Protein AF-A0A5C7VCQ6-F1 (afdb_monomer_lite)

Foldseek 3Di:
DDPPPPPPQVFKDQPNFTKGFPDWCQDDDPVDDLVQPGWTWIATPVPRDIDIDRQVRIPDHDPDPDPRDRPVRVVVPDDD

Radius of gyration: 15.42 Å; chains: 1; bounding box: 40×36×47 Å

Structure (mmCIF, N/CA/C/O backbone):
data_AF-A0A5C7VCQ6-F1
#
_entry.id   AF-A0A5C7VCQ6-F1
#
loop_
_atom_site.group_PDB
_atom_site.id
_atom_site.type_symbol
_atom_site.label_atom_id
_atom_site.label_alt_id
_atom_site.label_comp_id
_atom_site.label_asym_id
_atom_site.label_entity_id
_atom_site.label_seq_id
_atom_site.pdbx_PDB_ins_code
_atom_site.Cartn_x
_atom_site.Cartn_y
_atom_site.Cartn_z
_atom_site.occupancy
_atom_site.B_iso_or_equiv
_atom_site.auth_seq_id
_atom_site.auth_comp_id
_atom_site.auth_asym_id
_atom_site.auth_atom_id
_atom_site.pdbx_PDB_model_num
ATOM 1 N N . MET A 1 1 ? -3.316 -26.117 21.511 1.00 36.72 1 MET A N 1
ATOM 2 C CA . MET A 1 1 ? -3.199 -24.646 21.546 1.00 36.72 1 MET A CA 1
ATOM 3 C C . MET A 1 1 ? -2.688 -24.219 20.174 1.00 36.72 1 MET A C 1
ATOM 5 O O . MET A 1 1 ? -1.488 -24.217 19.946 1.00 36.72 1 MET A O 1
ATOM 9 N N . HIS A 1 2 ? -3.593 -24.049 19.206 1.00 39.19 2 HIS A N 1
ATOM 10 C CA . HIS A 1 2 ? -3.213 -23.655 17.848 1.00 39.19 2 HIS A CA 1
ATOM 11 C C . HIS A 1 2 ? -3.026 -22.143 17.846 1.00 39.19 2 HIS A C 1
ATOM 13 O O . HIS A 1 2 ? -3.999 -21.401 17.888 1.00 39.19 2 HIS A O 1
ATOM 19 N N . ILE A 1 3 ? -1.771 -21.703 17.866 1.00 44.72 3 ILE A N 1
ATOM 20 C CA . ILE A 1 3 ? -1.423 -20.315 17.587 1.00 44.72 3 ILE A CA 1
ATOM 21 C C . ILE A 1 3 ? -1.682 -20.133 16.092 1.00 44.72 3 ILE A C 1
ATOM 23 O O . ILE A 1 3 ? -0.856 -20.503 15.258 1.00 44.72 3 ILE A O 1
ATOM 27 N N . THR A 1 4 ? -2.862 -19.628 15.741 1.00 45.50 4 THR A N 1
ATOM 28 C CA . THR A 1 4 ? -3.041 -18.923 14.478 1.00 45.50 4 THR A CA 1
ATOM 29 C C . THR A 1 4 ? -2.058 -17.766 14.521 1.00 45.50 4 THR A C 1
ATOM 31 O O . THR A 1 4 ? -2.249 -16.804 15.261 1.00 45.50 4 THR A O 1
ATOM 34 N N . LYS A 1 5 ? -0.948 -17.901 13.786 1.00 42.38 5 LYS A N 1
ATOM 35 C CA . LYS A 1 5 ? -0.140 -16.761 13.366 1.00 42.38 5 LYS A CA 1
ATOM 36 C C . LYS A 1 5 ? -1.100 -15.855 12.605 1.00 42.38 5 LYS A C 1
ATOM 38 O O . LYS A 1 5 ? -1.339 -16.079 11.421 1.00 42.38 5 LYS A O 1
ATOM 43 N N . HIS A 1 6 ? -1.727 -14.917 13.310 1.00 45.28 6 HIS A N 1
ATOM 44 C CA . HIS A 1 6 ? -2.260 -13.733 12.674 1.00 45.28 6 HIS A CA 1
ATOM 45 C C . HIS A 1 6 ? -1.059 -13.165 11.934 1.00 45.28 6 HIS A C 1
ATOM 47 O O . HIS A 1 6 ? -0.060 -12.803 12.550 1.00 45.28 6 HIS A O 1
ATOM 53 N N . LEU A 1 7 ? -1.098 -13.265 10.607 1.00 47.06 7 LEU A N 1
ATOM 54 C CA . LEU A 1 7 ? -0.341 -12.380 9.748 1.00 47.06 7 LEU A CA 1
ATOM 55 C C . LEU A 1 7 ? -0.633 -11.004 10.345 1.00 47.06 7 LEU A C 1
ATOM 57 O O . LEU A 1 7 ? -1.80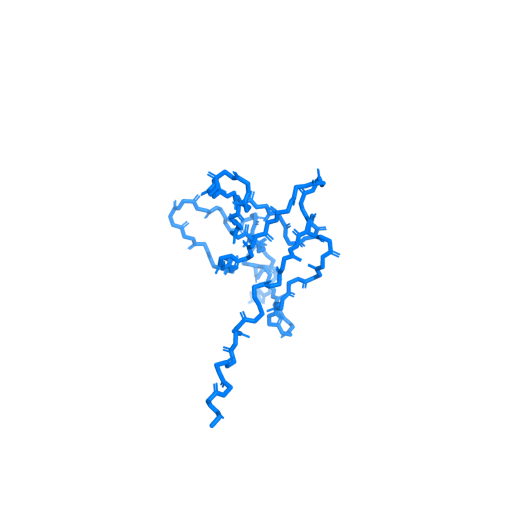5 -10.630 10.375 1.00 47.06 7 LEU A O 1
ATOM 61 N N . ASP A 1 8 ? 0.350 -10.378 10.990 1.00 53.19 8 ASP A N 1
ATOM 62 C CA . ASP A 1 8 ? 0.188 -9.038 11.534 1.00 53.19 8 ASP A CA 1
ATOM 63 C C . ASP A 1 8 ? -0.315 -8.186 10.369 1.00 53.19 8 ASP A C 1
ATOM 65 O O . ASP A 1 8 ? 0.450 -7.837 9.466 1.00 53.19 8 ASP A O 1
ATOM 69 N N . SER A 1 9 ? -1.626 -7.929 10.343 1.00 55.06 9 SER A N 1
ATOM 70 C CA . SER A 1 9 ? -2.214 -6.804 9.641 1.00 55.06 9 SER A CA 1
ATOM 71 C C . SER A 1 9 ? -1.534 -5.612 10.283 1.00 55.06 9 SER A C 1
ATOM 73 O O . SER A 1 9 ? -1.997 -5.115 11.308 1.00 55.06 9 SER A O 1
ATOM 75 N N . ALA A 1 10 ? -0.349 -5.266 9.783 1.00 66.38 10 ALA A N 1
ATOM 76 C CA . ALA A 1 10 ? 0.422 -4.138 10.252 1.00 66.38 10 ALA A CA 1
ATOM 77 C C . ALA A 1 10 ? -0.439 -2.923 9.930 1.00 66.38 10 ALA A C 1
ATOM 79 O O . ALA A 1 10 ? -0.450 -2.445 8.792 1.00 66.38 10 ALA A O 1
ATOM 80 N N . ARG A 1 11 ? -1.263 -2.545 10.911 1.00 71.94 11 ARG A N 1
ATOM 81 C CA . ARG A 1 11 ? -2.072 -1.339 10.900 1.00 71.94 11 ARG A CA 1
ATOM 82 C C . ARG A 1 11 ? -1.089 -0.202 10.746 1.00 71.94 11 ARG A C 1
ATOM 84 O O . ARG A 1 11 ? -0.213 -0.018 11.587 1.00 71.94 11 ARG A O 1
ATOM 91 N N . ARG A 1 12 ? -1.201 0.479 9.621 1.00 83.75 12 ARG A N 1
ATOM 92 C CA . ARG A 1 12 ? -0.397 1.636 9.266 1.00 83.75 12 ARG A CA 1
ATOM 93 C C . ARG A 1 12 ? -1.273 2.869 9.326 1.00 83.75 12 ARG A C 1
ATOM 95 O O . ARG A 1 12 ? -2.498 2.773 9.349 1.00 83.75 12 ARG A O 1
ATOM 102 N N . ASP A 1 13 ? -0.619 4.012 9.352 1.00 87.06 13 ASP A N 1
ATOM 103 C CA . ASP A 1 13 ? -1.273 5.302 9.246 1.00 87.06 13 ASP A CA 1
ATOM 104 C C . ASP A 1 13 ? -0.932 5.915 7.887 1.00 87.06 13 ASP A C 1
ATOM 106 O O . ASP A 1 13 ? 0.224 5.857 7.453 1.00 87.06 13 ASP A O 1
ATOM 110 N N . LEU A 1 14 ? -1.955 6.443 7.221 1.00 88.75 14 LEU A N 1
ATOM 111 C CA . LEU A 1 14 ? -1.859 7.243 6.007 1.00 88.75 14 LEU A CA 1
ATOM 112 C C . LEU A 1 14 ? -2.619 8.546 6.264 1.00 88.75 14 LEU A C 1
ATOM 114 O O . LEU A 1 14 ? -3.846 8.528 6.352 1.00 88.75 14 LEU A O 1
ATOM 118 N N . ASP A 1 15 ? -1.903 9.659 6.424 1.00 87.00 15 ASP A N 1
ATOM 119 C CA . ASP A 1 15 ? -2.478 10.983 6.713 1.00 87.00 15 ASP A CA 1
ATOM 120 C C . ASP A 1 15 ? -3.459 11.016 7.908 1.00 87.00 15 ASP A C 1
ATOM 122 O O . ASP A 1 15 ? -4.480 11.710 7.886 1.00 87.00 15 ASP A O 1
ATOM 126 N N . GLY A 1 16 ? -3.172 10.271 8.980 1.00 86.69 16 GLY A N 1
ATOM 127 C CA . GLY A 1 16 ? -4.045 10.186 10.155 1.00 86.69 16 GLY A CA 1
ATOM 128 C C . GLY A 1 16 ? -5.213 9.203 10.010 1.00 86.69 16 GLY A C 1
ATOM 129 O O . GLY A 1 16 ? -6.121 9.209 10.848 1.00 86.69 16 GLY A O 1
ATOM 130 N N . ILE A 1 17 ? -5.233 8.397 8.943 1.00 89.88 17 ILE A N 1
ATOM 131 C CA . ILE A 1 17 ? -6.217 7.338 8.706 1.00 89.88 17 ILE A CA 1
ATOM 132 C C . ILE A 1 17 ? -5.559 5.982 8.947 1.00 89.88 17 ILE A C 1
ATOM 134 O O . ILE A 1 17 ? -4.534 5.658 8.348 1.00 89.88 17 ILE A O 1
ATOM 138 N N . GLU A 1 18 ? -6.202 5.147 9.766 1.00 91.00 18 GLU A N 1
ATOM 139 C CA . GLU A 1 18 ? -5.767 3.766 9.958 1.00 91.00 18 GLU A CA 1
ATOM 140 C C . GLU A 1 18 ? -6.065 2.927 8.704 1.00 91.00 18 GLU A C 1
ATOM 142 O O . GLU A 1 18 ? -7.203 2.829 8.226 1.00 91.00 18 GLU A O 1
ATOM 147 N N . VAL A 1 19 ? -5.017 2.307 8.171 1.00 91.69 19 VAL A N 1
ATOM 148 C CA . VAL A 1 19 ? -5.060 1.500 6.957 1.00 91.69 19 VAL A CA 1
ATOM 149 C C . VAL A 1 19 ? -4.356 0.157 7.148 1.00 91.69 19 VAL A C 1
ATOM 151 O O . VAL A 1 19 ? -3.388 0.015 7.893 1.00 91.69 19 VAL A O 1
ATOM 154 N N . GLU A 1 20 ? -4.827 -0.856 6.435 1.00 90.81 20 GLU A N 1
ATOM 155 C CA . GLU A 1 20 ? -4.196 -2.164 6.309 1.00 90.81 20 GLU A CA 1
ATOM 156 C C . GLU A 1 20 ? -3.502 -2.274 4.956 1.00 90.81 20 GLU A C 1
ATOM 158 O O . GLU A 1 20 ? -4.088 -1.969 3.918 1.00 90.81 20 GLU A O 1
ATOM 163 N N . LEU A 1 21 ? -2.258 -2.750 4.943 1.00 89.06 21 LEU A N 1
ATOM 164 C CA . LEU A 1 21 ? -1.566 -3.029 3.689 1.00 89.06 21 LEU A CA 1
ATOM 165 C C . LEU A 1 21 ? -2.166 -4.265 3.015 1.00 89.06 21 LEU A C 1
ATOM 167 O O . LEU A 1 21 ? -2.094 -5.366 3.559 1.00 89.06 21 LEU A O 1
ATOM 171 N N . VAL A 1 22 ? -2.693 -4.081 1.807 1.00 89.62 22 VAL A N 1
ATOM 172 C CA . VAL A 1 22 ? -3.213 -5.163 0.966 1.00 89.62 22 VAL A CA 1
ATOM 173 C C . VAL A 1 22 ? -2.073 -5.781 0.164 1.00 89.62 22 VAL A C 1
ATOM 175 O O . VAL A 1 22 ? -1.830 -6.985 0.249 1.00 89.62 22 VAL A O 1
ATOM 178 N N . ARG A 1 23 ? -1.354 -4.962 -0.613 1.00 87.62 23 ARG A N 1
ATOM 179 C CA . ARG A 1 23 ? -0.198 -5.386 -1.417 1.00 87.62 23 ARG A CA 1
ATOM 180 C C . ARG A 1 23 ? 0.679 -4.200 -1.806 1.00 87.62 23 ARG A C 1
ATOM 182 O O . ARG A 1 23 ? 0.266 -3.051 -1.698 1.00 87.62 23 ARG A O 1
ATOM 189 N N . VAL A 1 24 ? 1.876 -4.487 -2.307 1.00 88.44 24 VAL A N 1
ATOM 190 C CA . VAL A 1 24 ? 2.751 -3.480 -2.921 1.00 88.44 24 VAL A CA 1
ATOM 191 C C . VAL A 1 24 ? 2.855 -3.771 -4.409 1.00 88.44 24 VAL A C 1
ATOM 193 O O . VAL A 1 24 ? 3.192 -4.889 -4.798 1.00 88.44 24 VAL A O 1
ATOM 196 N N . VAL A 1 25 ? 2.558 -2.772 -5.230 1.00 88.25 25 VAL A N 1
ATOM 197 C CA . VAL A 1 25 ? 2.711 -2.821 -6.682 1.00 88.25 25 VAL A CA 1
ATOM 198 C C . VAL A 1 25 ? 4.129 -2.362 -7.009 1.00 88.25 25 VAL A C 1
ATOM 200 O O . VAL A 1 25 ? 4.526 -1.240 -6.694 1.00 88.25 25 VAL A O 1
ATOM 203 N N . LEU A 1 26 ? 4.915 -3.267 -7.588 1.00 86.25 26 LEU A N 1
ATOM 204 C CA . LEU A 1 26 ? 6.340 -3.068 -7.891 1.00 86.25 26 LEU A CA 1
ATOM 205 C C . LEU A 1 26 ? 6.637 -3.094 -9.394 1.00 86.25 26 LEU A C 1
ATOM 207 O O . LEU A 1 26 ? 7.739 -2.743 -9.815 1.00 86.25 26 LEU A O 1
ATOM 211 N N . GLU A 1 27 ? 5.670 -3.531 -10.195 1.00 84.94 27 GLU A N 1
ATOM 212 C CA . GLU A 1 27 ? 5.765 -3.631 -11.647 1.00 84.94 27 GLU A CA 1
ATOM 213 C C . GLU A 1 27 ? 4.577 -2.910 -12.289 1.00 84.94 27 GLU A C 1
ATOM 215 O O . GLU A 1 27 ? 3.510 -2.847 -11.677 1.00 84.94 27 GLU A O 1
ATOM 220 N N . PRO A 1 28 ? 4.756 -2.333 -13.489 1.00 80.88 28 PRO A N 1
ATOM 221 C CA . PRO A 1 28 ? 3.681 -1.635 -14.175 1.00 80.88 28 PRO A CA 1
ATOM 222 C C . PRO A 1 28 ? 2.582 -2.624 -14.559 1.00 80.88 28 PRO A C 1
ATOM 224 O O . PRO A 1 28 ? 2.799 -3.571 -15.317 1.00 80.88 28 PRO A O 1
ATOM 227 N N . GLU A 1 29 ? 1.394 -2.387 -14.022 1.00 82.94 29 GLU A N 1
ATOM 228 C CA . GLU A 1 29 ? 0.148 -3.024 -14.438 1.00 82.94 29 GLU A CA 1
ATOM 229 C C . GLU A 1 29 ? -0.554 -2.099 -15.457 1.00 82.94 29 GLU A C 1
ATOM 231 O O . GLU A 1 29 ? -0.243 -0.912 -15.503 1.00 82.94 29 GLU A O 1
ATOM 236 N N . PRO A 1 30 ? -1.504 -2.574 -16.286 1.00 79.25 30 PRO A N 1
ATOM 237 C CA . PRO A 1 30 ? -2.162 -1.739 -17.306 1.00 79.25 30 PRO A CA 1
ATOM 238 C C . PRO A 1 30 ? -2.800 -0.440 -16.779 1.00 79.25 30 PRO A C 1
ATOM 240 O O . PRO A 1 30 ? -3.041 0.485 -17.549 1.00 79.25 30 PRO A O 1
ATOM 243 N N . GLU A 1 31 ? -3.082 -0.387 -15.479 1.00 77.06 31 GLU A N 1
ATOM 244 C CA . GLU A 1 31 ? -3.704 0.735 -14.771 1.00 77.06 31 GLU A CA 1
ATOM 245 C C . GLU A 1 31 ? -2.677 1.634 -14.049 1.00 77.06 31 GLU A C 1
ATOM 247 O O . GLU A 1 31 ? -3.057 2.640 -13.454 1.00 77.06 31 GLU A O 1
ATOM 252 N N . PHE A 1 32 ? -1.384 1.294 -14.102 1.00 76.69 32 PHE A N 1
ATOM 253 C CA . PHE A 1 32 ? -0.311 1.938 -13.345 1.00 76.69 32 PHE A CA 1
ATOM 254 C C . PHE A 1 32 ? 0.859 2.340 -14.243 1.00 76.69 32 PHE A C 1
ATOM 256 O O . PHE A 1 32 ? 1.422 1.523 -14.972 1.00 76.69 32 PHE A O 1
ATOM 263 N N . ASP A 1 33 ? 1.279 3.600 -14.134 1.00 81.12 33 ASP A N 1
ATOM 264 C CA . ASP A 1 33 ? 2.489 4.073 -14.801 1.00 81.12 33 ASP A CA 1
ATOM 265 C C . ASP A 1 33 ? 3.746 3.524 -14.102 1.00 81.12 33 ASP A C 1
ATOM 267 O O . ASP A 1 33 ? 3.816 3.435 -12.875 1.00 81.12 33 ASP A O 1
ATOM 271 N N . ALA A 1 34 ? 4.768 3.178 -14.882 1.00 78.00 34 ALA A N 1
ATOM 272 C CA . ALA A 1 34 ? 6.071 2.778 -14.369 1.00 78.00 34 ALA A CA 1
ATOM 273 C C . ALA A 1 34 ? 6.774 3.901 -13.580 1.00 78.00 34 ALA A C 1
ATOM 275 O O . ALA A 1 34 ? 7.630 3.601 -12.743 1.00 78.00 34 ALA A O 1
ATOM 276 N N . GLU A 1 35 ? 6.428 5.166 -13.846 1.00 82.94 35 GLU A N 1
ATOM 277 C CA . GLU A 1 35 ? 6.971 6.359 -13.184 1.00 82.94 35 GLU A CA 1
ATOM 278 C C . GLU A 1 35 ? 6.507 6.530 -11.738 1.00 82.94 35 GLU A C 1
ATOM 280 O O . GLU A 1 35 ? 7.234 7.115 -10.937 1.00 82.94 35 GLU A O 1
ATOM 285 N N . VAL A 1 36 ? 5.341 5.989 -11.380 1.00 82.69 36 VAL A N 1
ATOM 286 C CA . VAL A 1 36 ? 4.767 6.147 -10.033 1.00 82.69 36 VAL A CA 1
ATOM 287 C C . VAL A 1 36 ? 5.072 4.969 -9.108 1.00 82.69 36 VAL A C 1
ATOM 289 O O . VAL A 1 36 ? 4.627 4.943 -7.970 1.00 82.69 36 VAL A O 1
ATOM 292 N N . LEU A 1 37 ? 5.835 3.976 -9.566 1.00 86.38 37 LEU A N 1
ATOM 293 C CA . LEU A 1 37 ? 6.174 2.798 -8.767 1.00 86.38 37 LEU A CA 1
ATOM 294 C C . LEU A 1 37 ? 7.391 3.050 -7.866 1.00 86.38 37 LEU A C 1
ATOM 296 O O . LEU A 1 37 ? 8.363 3.667 -8.304 1.00 86.38 37 LEU A O 1
ATOM 300 N N . PRO A 1 38 ? 7.440 2.467 -6.655 1.00 89.19 38 PRO A N 1
ATOM 301 C CA . PRO A 1 38 ? 6.500 1.498 -6.088 1.00 89.19 38 PRO A CA 1
ATOM 302 C C . PRO A 1 38 ? 5.225 2.164 -5.553 1.00 89.19 38 PRO A C 1
ATOM 304 O O . PRO A 1 38 ? 5.304 3.244 -4.988 1.00 89.19 38 PRO A O 1
ATOM 307 N N . MET A 1 39 ? 4.078 1.489 -5.663 1.00 90.12 39 MET A N 1
ATOM 308 C CA . MET A 1 39 ? 2.807 1.951 -5.083 1.00 90.12 39 MET A CA 1
ATOM 309 C C . MET A 1 39 ? 2.335 1.000 -3.983 1.00 90.12 39 MET A C 1
ATOM 311 O O . MET A 1 39 ? 2.371 -0.222 -4.138 1.00 90.12 39 MET A O 1
ATOM 315 N N . ALA A 1 40 ? 1.863 1.550 -2.871 1.00 89.94 40 ALA A N 1
ATOM 316 C CA . ALA A 1 40 ? 1.227 0.804 -1.798 1.00 89.94 40 ALA A CA 1
ATOM 317 C C . ALA A 1 40 ? -0.283 0.745 -2.040 1.00 89.94 40 ALA A C 1
ATOM 319 O O . ALA A 1 40 ? -0.944 1.777 -2.125 1.00 89.94 40 ALA A O 1
ATOM 320 N N . TRP A 1 41 ? -0.837 -0.461 -2.117 1.00 90.69 41 TRP A N 1
ATOM 321 C CA . TRP A 1 41 ? -2.279 -0.662 -2.081 1.00 90.69 41 TRP A CA 1
ATOM 322 C C . TRP A 1 41 ? -2.680 -0.959 -0.648 1.00 90.69 41 TRP A C 1
ATOM 324 O O . TRP A 1 41 ? -2.308 -1.990 -0.077 1.00 90.69 41 TRP A O 1
ATOM 334 N N . VAL A 1 42 ? -3.444 -0.046 -0.071 1.00 91.75 42 VAL A N 1
ATOM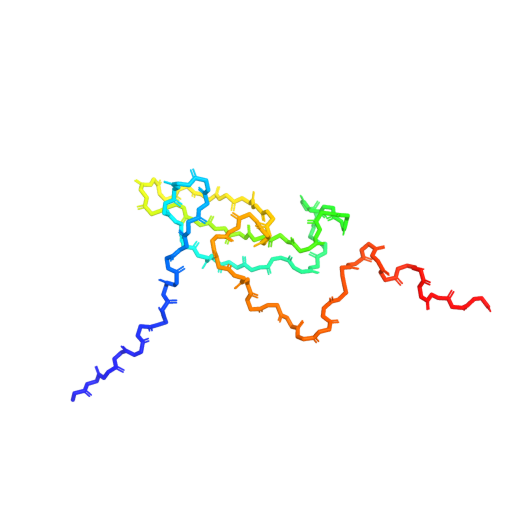 335 C CA . VAL A 1 42 ? -3.935 -0.133 1.297 1.00 91.75 42 VAL A CA 1
ATOM 336 C C . VAL A 1 42 ? -5.457 -0.134 1.326 1.00 91.75 42 VAL A C 1
ATOM 338 O O . VAL A 1 42 ? -6.117 0.318 0.395 1.00 91.75 42 VAL A O 1
ATOM 341 N N . ARG A 1 43 ? -6.029 -0.655 2.403 1.00 93.25 43 ARG A N 1
ATOM 342 C CA . ARG A 1 43 ? -7.463 -0.630 2.671 1.00 93.25 43 ARG A CA 1
ATOM 343 C C . ARG A 1 43 ? -7.701 0.085 3.986 1.00 93.25 43 ARG A C 1
ATOM 345 O O . ARG A 1 43 ? -7.111 -0.279 4.997 1.00 93.25 43 ARG A O 1
ATOM 352 N N . ARG A 1 44 ? -8.572 1.083 3.990 1.00 92.31 44 ARG A N 1
ATOM 353 C CA . ARG A 1 44 ? -8.961 1.782 5.214 1.00 92.31 44 ARG A CA 1
ATOM 354 C C . ARG A 1 44 ? -9.738 0.861 6.143 1.00 92.31 44 ARG A C 1
ATOM 356 O O . ARG A 1 44 ? -10.664 0.191 5.695 1.00 92.31 44 ARG A O 1
ATOM 363 N N . THR A 1 45 ? -9.417 0.874 7.433 1.00 89.50 45 THR A N 1
ATOM 364 C CA . THR A 1 45 ? -10.107 0.023 8.418 1.00 89.50 45 THR A CA 1
ATOM 365 C C . THR A 1 45 ? -11.487 0.551 8.812 1.00 89.50 45 THR A C 1
ATOM 367 O O . THR A 1 45 ? -12.311 -0.203 9.322 1.00 89.50 45 THR A O 1
ATOM 370 N N . ASP A 1 46 ? -11.762 1.833 8.564 1.00 89.19 46 ASP A N 1
ATOM 371 C CA . ASP A 1 46 ? -13.015 2.493 8.942 1.00 89.19 46 ASP A CA 1
ATOM 372 C C . ASP A 1 46 ? -14.142 2.350 7.905 1.00 89.19 46 ASP A C 1
ATOM 374 O O . ASP A 1 46 ? -15.322 2.369 8.255 1.00 89.19 46 ASP A O 1
ATOM 378 N N . THR A 1 47 ? -13.784 2.232 6.629 1.00 91.69 47 THR A N 1
ATOM 379 C CA . THR A 1 47 ? -14.705 2.296 5.484 1.00 91.69 47 THR A CA 1
ATOM 380 C C . THR A 1 47 ? -14.551 1.119 4.528 1.00 91.69 47 THR A C 1
ATOM 382 O O . THR A 1 47 ? -15.321 1.027 3.575 1.00 91.69 47 THR A O 1
ATOM 385 N N . ASP A 1 48 ? -13.553 0.254 4.742 1.00 88.25 48 ASP A N 1
ATOM 386 C CA . ASP A 1 48 ? -13.120 -0.789 3.803 1.00 88.25 48 ASP A CA 1
ATOM 387 C C . ASP A 1 48 ? -12.782 -0.257 2.396 1.00 88.25 48 ASP A C 1
ATOM 389 O O . ASP A 1 48 ? -12.678 -1.020 1.436 1.00 88.25 48 ASP A O 1
ATOM 393 N N . ALA A 1 49 ? -12.579 1.057 2.257 1.00 92.38 49 ALA A N 1
ATOM 394 C CA . ALA A 1 49 ? -12.213 1.668 0.992 1.00 92.38 49 ALA A CA 1
ATOM 395 C C . ALA A 1 49 ? -10.742 1.395 0.667 1.00 92.38 49 ALA A C 1
ATOM 397 O O . ALA A 1 49 ? -9.854 1.570 1.505 1.00 92.38 49 ALA A O 1
ATOM 398 N N . GLU A 1 50 ? -10.491 0.991 -0.571 1.00 92.62 50 GLU A N 1
ATOM 399 C CA . GLU A 1 50 ? -9.156 0.737 -1.094 1.00 92.62 50 GLU A CA 1
ATOM 400 C C . GLU A 1 50 ? -8.535 2.024 -1.642 1.00 92.62 50 GLU A C 1
ATOM 402 O O . GLU A 1 50 ? -9.187 2.798 -2.344 1.00 92.62 50 GLU A O 1
ATOM 407 N N . LEU A 1 51 ? -7.271 2.257 -1.297 1.00 91.56 51 LEU A N 1
ATOM 408 C CA . LEU A 1 51 ? -6.499 3.431 -1.679 1.00 91.56 51 LEU A CA 1
ATOM 409 C C . LEU A 1 51 ? -5.124 3.016 -2.196 1.00 91.56 51 LEU A C 1
ATOM 411 O O . LEU A 1 51 ? -4.554 2.002 -1.787 1.00 91.56 51 LEU A O 1
ATOM 415 N N . LEU A 1 52 ? -4.590 3.855 -3.075 1.00 90.12 52 LEU A N 1
ATOM 416 C CA . LEU A 1 52 ? -3.241 3.750 -3.603 1.00 90.12 52 LEU A CA 1
ATOM 417 C C . LEU A 1 52 ? -2.460 4.968 -3.125 1.00 90.12 52 LEU A C 1
ATOM 419 O O . LEU A 1 52 ? -2.897 6.095 -3.348 1.00 90.12 52 LEU A O 1
ATOM 423 N N . CYS A 1 53 ? -1.329 4.738 -2.473 1.00 89.75 53 CYS A N 1
ATOM 424 C CA . CYS A 1 53 ? -0.447 5.789 -1.972 1.00 89.75 53 CYS A CA 1
ATOM 425 C C . CYS A 1 53 ? 1.017 5.423 -2.211 1.00 89.75 53 CYS A C 1
ATOM 427 O O . CYS A 1 53 ? 1.345 4.262 -2.489 1.00 89.75 53 CYS A O 1
ATOM 429 N N . PHE A 1 54 ? 1.909 6.399 -2.096 1.00 89.12 54 PHE A N 1
ATOM 430 C CA . PHE A 1 54 ? 3.335 6.130 -2.146 1.00 89.12 54 PHE A CA 1
ATOM 431 C C . PHE A 1 54 ? 3.798 5.465 -0.837 1.00 89.12 54 PHE A C 1
ATOM 433 O O . PHE A 1 54 ? 3.301 5.792 0.245 1.00 89.12 54 PHE A O 1
ATOM 440 N N . PRO A 1 55 ? 4.742 4.510 -0.883 1.00 87.69 55 PRO A N 1
ATOM 441 C CA . PRO A 1 55 ? 5.256 3.839 0.309 1.00 87.69 55 PRO A CA 1
ATOM 442 C C . PRO A 1 55 ? 5.838 4.771 1.374 1.00 87.69 55 PRO A C 1
ATOM 444 O O . PRO A 1 55 ? 5.781 4.434 2.552 1.00 87.69 55 PRO A O 1
ATOM 447 N N . GLU A 1 56 ? 6.398 5.912 0.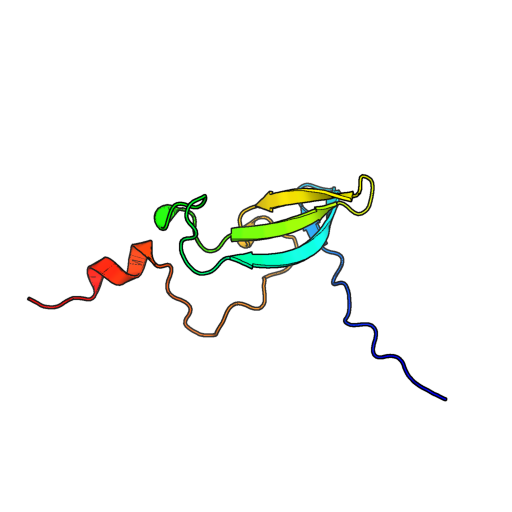977 1.00 85.25 56 GLU A N 1
ATOM 448 C CA . GLU A 1 56 ? 6.932 6.940 1.875 1.00 85.25 56 GLU A CA 1
ATOM 449 C C . GLU A 1 56 ? 5.863 7.758 2.611 1.00 85.25 56 GLU A C 1
ATOM 451 O O . GLU A 1 56 ? 6.190 8.410 3.601 1.00 85.25 56 GLU A O 1
ATOM 456 N N . GLU A 1 57 ? 4.607 7.724 2.159 1.00 88.19 57 GLU A N 1
ATOM 457 C CA . GLU A 1 57 ? 3.483 8.398 2.828 1.00 88.19 57 GLU A CA 1
ATOM 458 C C . GLU A 1 57 ? 2.967 7.598 4.030 1.00 88.19 57 GLU A C 1
ATOM 460 O O . GLU A 1 57 ? 2.253 8.128 4.880 1.00 88.19 57 GLU A O 1
ATOM 465 N N . LEU A 1 58 ? 3.335 6.318 4.125 1.00 87.94 58 LEU A N 1
ATOM 466 C CA . LEU A 1 58 ? 2.947 5.464 5.237 1.00 87.94 58 LEU A CA 1
ATOM 467 C C . LEU A 1 58 ? 3.836 5.712 6.454 1.00 87.94 58 LEU A C 1
ATOM 469 O O . LEU A 1 58 ? 5.053 5.861 6.346 1.00 87.94 58 LEU A O 1
ATOM 473 N N . SER A 1 59 ? 3.231 5.651 7.641 1.00 86.19 59 SER A N 1
ATOM 474 C CA . SER A 1 59 ? 3.944 5.813 8.916 1.00 86.19 59 SER A CA 1
ATOM 475 C C . SER A 1 59 ? 5.082 4.814 9.143 1.00 86.19 59 SER A C 1
ATOM 477 O O . SER A 1 59 ? 6.000 5.085 9.919 1.00 86.19 59 SER A O 1
ATOM 479 N N . GLU A 1 60 ? 5.038 3.667 8.465 1.00 81.38 60 GLU A N 1
ATOM 480 C CA . GLU A 1 60 ? 6.067 2.640 8.525 1.00 81.38 60 GLU A CA 1
ATOM 481 C C . GLU A 1 60 ? 6.550 2.246 7.129 1.00 81.38 60 GLU A C 1
ATOM 483 O O . GLU A 1 60 ? 5.725 2.016 6.235 1.00 81.38 60 GLU A O 1
ATOM 488 N N . PRO A 1 61 ? 7.870 2.049 6.954 1.00 76.88 61 PRO A N 1
ATOM 489 C CA . PRO A 1 61 ? 8.426 1.637 5.678 1.00 76.88 61 PRO A CA 1
ATOM 490 C C . PRO A 1 61 ? 7.862 0.283 5.241 1.00 76.88 61 PRO A C 1
ATOM 492 O O . PRO A 1 61 ? 7.706 -0.659 6.029 1.00 76.88 61 PRO A O 1
ATOM 495 N N . LEU A 1 62 ? 7.574 0.170 3.946 1.00 80.25 62 LEU A N 1
ATOM 496 C CA . LEU A 1 62 ? 7.145 -1.091 3.358 1.00 80.25 62 LEU A CA 1
ATOM 497 C C . LEU A 1 62 ? 8.301 -2.096 3.286 1.00 80.25 62 LEU A C 1
ATOM 499 O O . LEU A 1 62 ? 9.454 -1.702 3.086 1.00 80.25 62 LEU A O 1
ATOM 503 N N . PRO A 1 63 ? 8.007 -3.405 3.375 1.00 73.81 63 PRO A N 1
ATOM 504 C CA . PRO A 1 63 ? 8.992 -4.462 3.178 1.00 73.81 63 PRO A CA 1
ATOM 505 C C . PRO A 1 63 ? 9.326 -4.610 1.683 1.00 73.81 63 PRO A C 1
ATOM 507 O O . PRO A 1 63 ? 8.989 -5.608 1.047 1.00 73.81 63 PRO A O 1
ATOM 510 N N . LEU A 1 64 ? 9.959 -3.592 1.099 1.00 76.44 64 LEU A N 1
ATOM 511 C CA . LEU A 1 64 ? 10.449 -3.639 -0.274 1.00 76.44 64 LEU A CA 1
ATOM 512 C C . LEU A 1 64 ? 11.642 -4.607 -0.374 1.00 76.44 64 LEU A C 1
ATOM 514 O O . LEU A 1 64 ? 12.438 -4.701 0.568 1.00 76.44 64 LEU A O 1
ATOM 518 N N . PRO A 1 65 ? 11.814 -5.317 -1.505 1.00 78.25 65 PRO A N 1
ATOM 519 C CA . PRO A 1 65 ? 13.008 -6.117 -1.742 1.00 78.25 65 PRO A CA 1
ATOM 520 C C . PRO A 1 65 ? 14.274 -5.269 -1.580 1.00 78.25 65 PRO A C 1
ATOM 522 O O . PRO A 1 65 ? 14.352 -4.146 -2.083 1.00 78.25 65 PRO A O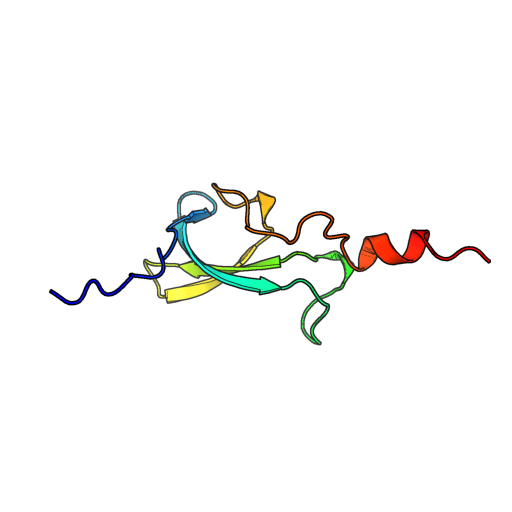 1
ATOM 525 N N . VAL A 1 66 ? 15.288 -5.812 -0.904 1.00 76.25 66 VAL A N 1
ATOM 526 C CA . VA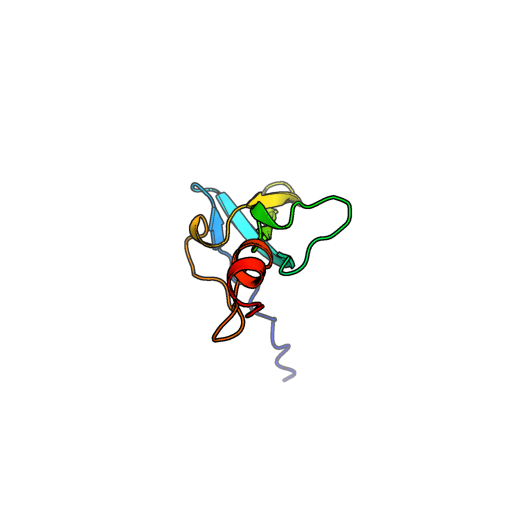L A 1 66 ? 16.588 -5.141 -0.770 1.00 76.25 66 VAL A CA 1
ATOM 527 C C . VAL A 1 66 ? 17.159 -4.884 -2.165 1.00 76.25 66 VAL A C 1
ATOM 529 O O . VAL A 1 66 ? 17.311 -5.813 -2.955 1.00 76.25 66 VAL A O 1
ATOM 532 N N . GLY A 1 67 ? 17.471 -3.621 -2.464 1.00 75.06 67 GLY A N 1
ATOM 533 C CA . GLY A 1 67 ? 17.960 -3.218 -3.785 1.00 75.06 67 GLY A CA 1
ATOM 534 C C . GLY A 1 67 ? 16.866 -3.076 -4.846 1.00 75.06 67 GLY A C 1
ATOM 535 O O . GLY A 1 67 ? 17.182 -3.101 -6.034 1.00 75.06 67 GLY A O 1
ATOM 536 N N . TYR A 1 68 ? 15.595 -2.934 -4.452 1.00 79.31 68 TYR A N 1
ATOM 537 C CA . TYR A 1 68 ? 14.530 -2.578 -5.384 1.00 79.31 68 TYR A CA 1
ATOM 538 C C . TYR A 1 68 ? 14.878 -1.277 -6.124 1.00 79.31 68 TYR A C 1
ATOM 540 O O . TYR A 1 68 ? 15.100 -0.233 -5.512 1.00 79.31 68 TYR A O 1
ATOM 548 N N . VAL A 1 69 ? 14.910 -1.364 -7.455 1.00 78.88 69 VAL A N 1
ATOM 549 C CA . VAL A 1 69 ? 15.042 -0.219 -8.356 1.00 78.88 69 VAL A CA 1
ATOM 550 C C . VAL A 1 69 ? 13.703 -0.037 -9.072 1.00 78.88 69 VAL A C 1
ATOM 552 O O . VAL A 1 69 ? 13.292 -0.960 -9.799 1.00 78.88 69 VAL A O 1
ATOM 555 N N . PRO A 1 70 ? 13.041 1.124 -8.891 1.00 79.50 70 PRO A N 1
ATOM 556 C CA . PRO A 1 70 ? 11.845 1.494 -9.631 1.00 79.50 70 PRO A CA 1
ATOM 557 C C . PRO A 1 70 ? 12.012 1.246 -11.131 1.00 79.50 70 PRO A C 1
ATOM 559 O O . PRO A 1 70 ? 13.061 1.596 -11.678 1.00 79.50 70 PRO A O 1
ATOM 562 N N . PRO A 1 71 ? 11.013 0.669 -11.819 1.00 79.44 71 PRO A N 1
ATOM 563 C CA . PRO A 1 71 ? 11.052 0.460 -13.264 1.00 79.44 71 PRO A CA 1
ATOM 564 C C . PRO A 1 71 ? 11.475 1.706 -14.057 1.00 79.44 71 PRO A C 1
ATOM 566 O O . PRO A 1 71 ? 12.320 1.590 -14.944 1.00 79.44 71 PRO A O 1
ATOM 569 N N . ALA A 1 72 ? 11.008 2.896 -13.666 1.00 78.44 72 ALA A N 1
ATOM 570 C CA . ALA A 1 72 ? 11.428 4.171 -14.253 1.00 78.44 72 ALA A CA 1
ATOM 571 C C . ALA A 1 72 ? 12.946 4.431 -14.184 1.00 78.44 72 ALA A C 1
ATOM 573 O O . ALA A 1 72 ? 13.538 4.964 -15.120 1.00 78.44 72 ALA A O 1
ATOM 574 N N . LEU A 1 73 ? 13.607 3.999 -13.107 1.00 73.69 73 LEU A N 1
ATOM 575 C CA . LEU A 1 73 ? 15.049 4.170 -12.905 1.00 73.69 73 LEU A CA 1
ATOM 576 C C . LEU A 1 73 ? 15.890 3.045 -13.529 1.00 73.69 73 LEU A C 1
ATOM 578 O O . LEU A 1 73 ? 17.112 3.157 -13.576 1.00 73.69 73 LEU A O 1
ATOM 582 N N . ARG A 1 74 ? 15.285 1.967 -14.046 1.00 72.25 74 ARG A N 1
ATOM 583 C CA . ARG A 1 74 ? 16.035 0.884 -14.719 1.00 72.25 74 ARG A CA 1
ATOM 584 C C . ARG A 1 74 ? 16.589 1.315 -16.083 1.00 72.25 74 ARG A C 1
ATOM 586 O O . ARG A 1 74 ? 17.589 0.767 -16.541 1.00 72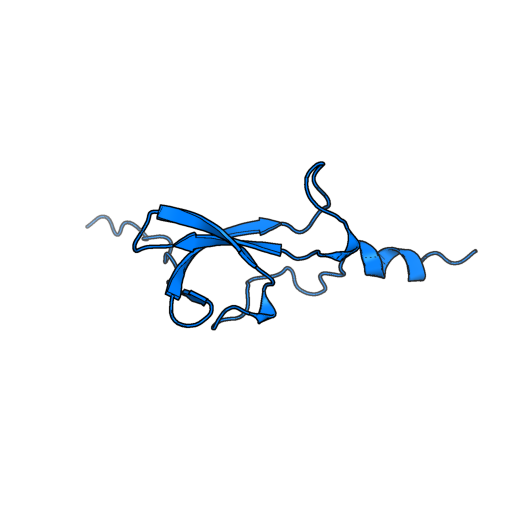.25 74 ARG A O 1
ATOM 593 N N . VAL A 1 75 ? 15.974 2.310 -16.724 1.00 62.12 75 VAL A N 1
ATOM 594 C CA . VAL A 1 75 ? 16.287 2.722 -18.105 1.00 62.12 75 VAL A CA 1
ATOM 595 C C . VAL A 1 75 ? 17.658 3.408 -18.228 1.00 62.12 75 VAL A C 1
ATOM 597 O O . VAL A 1 75 ? 18.309 3.295 -19.263 1.00 62.12 75 VAL A O 1
ATOM 600 N N . ILE A 1 76 ? 18.172 4.023 -17.159 1.00 58.22 76 ILE A N 1
ATOM 601 C CA . ILE A 1 76 ? 19.504 4.666 -17.137 1.00 58.22 76 ILE A CA 1
ATOM 602 C C . ILE A 1 76 ? 20.684 3.676 -17.047 1.00 58.22 76 ILE A C 1
ATOM 604 O O . ILE A 1 76 ? 21.838 4.099 -17.042 1.00 58.22 76 ILE A O 1
ATOM 608 N N . GLY A 1 77 ? 20.418 2.365 -16.992 1.00 51.62 77 GLY A N 1
ATOM 609 C CA . GLY A 1 77 ? 21.429 1.316 -16.828 1.00 51.62 77 GLY A CA 1
ATOM 610 C C . GLY A 1 77 ? 21.771 0.494 -18.075 1.00 51.62 77 GLY A C 1
ATOM 611 O O . GLY A 1 77 ? 22.497 -0.485 -17.935 1.00 51.62 77 GLY A O 1
ATOM 612 N N . SER A 1 78 ? 21.267 0.830 -19.269 1.00 46.03 78 SER A N 1
ATOM 613 C CA . SER A 1 78 ? 21.669 0.129 -20.502 1.00 46.03 78 SER A CA 1
ATOM 614 C C . SER A 1 78 ? 22.896 0.807 -21.124 1.00 46.03 78 SER A C 1
ATOM 616 O O . SER A 1 78 ? 22.746 1.887 -21.698 1.00 46.03 78 SER A O 1
ATOM 618 N N . PRO A 1 79 ? 24.109 0.225 -21.027 1.00 50.41 79 PRO A N 1
ATOM 619 C CA . PRO A 1 79 ? 25.221 0.677 -21.848 1.00 50.41 79 PRO A CA 1
ATOM 620 C C . PRO A 1 79 ? 24.901 0.370 -23.318 1.00 50.41 79 PRO A C 1
ATOM 622 O O . PRO A 1 79 ? 24.545 -0.762 -23.653 1.00 50.41 79 PRO A O 1
ATOM 625 N N . LEU A 1 80 ? 24.995 1.398 -24.167 1.00 50.06 80 LEU A N 1
ATOM 626 C CA . LEU A 1 80 ? 25.183 1.245 -25.613 1.00 50.06 80 LEU A CA 1
ATOM 627 C C . LEU A 1 80 ? 26.554 0.623 -25.905 1.00 50.06 80 LEU A C 1
ATOM 629 O O . LEU A 1 80 ? 27.509 0.945 -25.159 1.00 50.06 80 LEU A O 1
#

Secondary structure (DSSP, 8-state):
----------EEEETTEEEEEEEEE-S--TTS-GGG-SEEEEEETTT--EEEE-GGGBSS---PPTT---HHHHGGG---

Sequence (80 aa):
MHITKHLDSARRDLDGIEVELVRVVLEPEPEFDAEVLPMAWVRRTDTDAELLCFPEELSEPLPLPVGYVPPALRVIGSPL

pLDDT: mean 77.76, std 15.44, range [36.72, 93.25]